Protein AF-A0A537K2F4-F1 (afdb_monomer_lite)

Second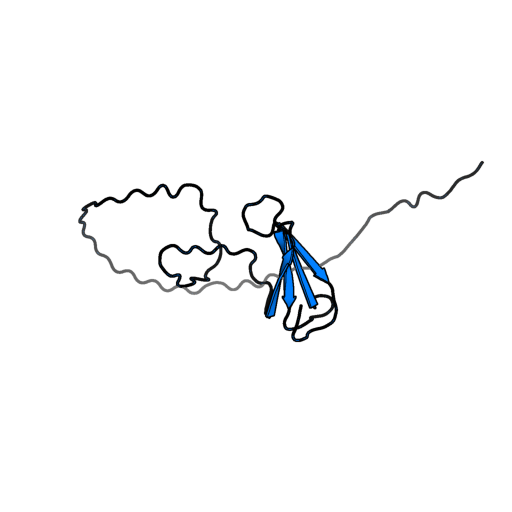ary structure (DSSP, 8-state):
--------------------------------------------------SPPP--S-----PPTT-----S-S----EEEEEE-TTSPEEEEESS--SS-SEEEEE-SSSSSS-SEEEEE-S---S--

pLDDT: mean 70.7, std 22.74, range [28.98, 98.06]

Radius of gyration: 26.2 Å; chains: 1; bounding box: 84×50×49 Å

Foldseek 3Di:
DDDDDDDDDDDDDDDDDDDDDDDDDDDDDDDDDDDDDDDDDDDDDDDPPPDQPDQPDPPPDPDDPPDDDHDQDPDLAAWDDWDADPQRKIKTAHQAQPAQARIKIFDDPPPNSHGPDIDGGDRDHDDDD

Sequence (129 aa):
MKKIFSYGFALSLLLTIAIACTNDTPKTSNTNKDTAAVVESKKDSTVDESEKPPVSGDVQLKLPGGFTSTEVTAGIGPARHLVVNSNGDIYVKMADAHGNKGIMVLRDKNGDGIADETSTFGKYGGTGI

Structure (mmCIF, N/CA/C/O backbone):
data_AF-A0A537K2F4-F1
#
_entry.id   AF-A0A537K2F4-F1
#
loop_
_atom_site.group_PDB
_atom_site.id
_atom_site.type_symbol
_atom_site.label_atom_id
_atom_site.label_alt_id
_atom_site.label_comp_id
_atom_site.label_asym_id
_atom_site.label_entity_id
_atom_site.label_seq_id
_atom_site.pdbx_PDB_ins_code
_atom_site.Cartn_x
_atom_site.Cartn_y
_atom_site.Cartn_z
_atom_site.occupancy
_atom_site.B_iso_or_equiv
_atom_site.auth_seq_id
_atom_site.auth_comp_id
_atom_site.auth_asym_id
_atom_site.auth_atom_id
_atom_site.pdbx_PDB_model_num
ATOM 1 N N . MET A 1 1 ? 36.607 35.286 11.899 1.00 45.09 1 MET A N 1
ATOM 2 C CA . MET A 1 1 ? 37.007 35.956 10.642 1.00 45.09 1 MET A CA 1
ATOM 3 C C . MET A 1 1 ? 36.564 35.088 9.469 1.00 45.09 1 MET A C 1
ATOM 5 O O . MET A 1 1 ? 36.848 33.906 9.512 1.00 45.09 1 MET A O 1
ATOM 9 N N . LYS A 1 2 ? 35.903 35.704 8.471 1.00 43.06 2 LYS A N 1
ATOM 10 C CA . LYS A 1 2 ? 35.746 35.291 7.051 1.00 43.06 2 LYS A CA 1
ATOM 11 C C . LYS A 1 2 ? 35.038 33.941 6.788 1.00 43.06 2 LYS A C 1
ATOM 13 O O . LYS A 1 2 ? 35.623 32.885 6.940 1.00 43.06 2 LYS A O 1
ATOM 18 N N . LYS A 1 3 ? 33.721 33.982 6.540 1.00 49.94 3 LYS A N 1
ATOM 19 C CA . LYS A 1 3 ? 33.041 34.067 5.218 1.00 49.94 3 LYS A CA 1
ATOM 20 C C . LYS A 1 3 ? 33.015 32.716 4.483 1.00 49.94 3 LYS A C 1
ATOM 22 O O . LYS A 1 3 ? 34.017 32.318 3.906 1.00 49.94 3 LYS A O 1
ATOM 27 N N . ILE A 1 4 ? 31.837 32.096 4.431 1.00 63.84 4 ILE A N 1
ATOM 28 C CA . ILE A 1 4 ? 31.486 31.074 3.438 1.00 63.84 4 ILE A CA 1
ATOM 29 C C . ILE A 1 4 ? 30.259 31.542 2.661 1.00 63.84 4 ILE A C 1
ATOM 31 O O . ILE A 1 4 ? 29.363 32.194 3.194 1.00 63.84 4 ILE A O 1
ATOM 35 N N . PHE A 1 5 ? 30.348 31.304 1.363 1.00 49.84 5 PHE A N 1
ATOM 36 C CA . PHE A 1 5 ? 29.644 31.961 0.280 1.00 49.84 5 PHE A CA 1
ATOM 37 C C . PHE A 1 5 ? 28.149 31.626 0.247 1.00 49.84 5 PHE A C 1
ATOM 39 O O . PHE A 1 5 ? 27.760 30.463 0.223 1.00 49.84 5 PHE A O 1
ATOM 46 N N . SER A 1 6 ? 27.333 32.679 0.186 1.00 43.75 6 SER A N 1
ATOM 47 C CA . SER A 1 6 ? 25.916 32.629 -0.164 1.00 43.75 6 SER A CA 1
ATOM 48 C C . SER A 1 6 ? 25.802 32.493 -1.684 1.00 43.75 6 SER A C 1
ATOM 50 O O . SER A 1 6 ? 26.137 33.426 -2.417 1.00 43.75 6 SER A O 1
ATOM 52 N N . TYR A 1 7 ? 25.407 31.312 -2.161 1.00 57.59 7 TYR A N 1
ATOM 53 C CA . TYR A 1 7 ? 25.073 31.077 -3.564 1.00 57.59 7 TYR A CA 1
ATOM 54 C C . TYR A 1 7 ? 23.640 31.555 -3.804 1.00 57.59 7 TYR A C 1
ATOM 56 O O . TYR A 1 7 ? 22.669 30.885 -3.457 1.00 57.59 7 TYR A O 1
ATOM 64 N N . GLY A 1 8 ? 23.535 32.757 -4.369 1.00 48.53 8 GLY A N 1
ATOM 65 C CA . GLY A 1 8 ? 22.293 33.331 -4.862 1.00 48.53 8 GLY A CA 1
ATOM 66 C C . GLY A 1 8 ? 21.769 32.521 -6.042 1.00 48.53 8 GLY A C 1
ATOM 67 O O . GLY A 1 8 ? 22.317 32.556 -7.140 1.00 48.53 8 GLY A O 1
ATOM 68 N N . PHE A 1 9 ? 20.700 31.788 -5.769 1.00 54.22 9 PHE A N 1
ATOM 69 C CA . PHE A 1 9 ? 19.818 31.113 -6.705 1.00 54.22 9 PHE A CA 1
ATOM 70 C C . PHE A 1 9 ? 19.105 32.161 -7.583 1.00 54.22 9 PHE A C 1
ATOM 72 O O . PHE A 1 9 ? 18.051 32.673 -7.220 1.00 54.22 9 PHE A O 1
ATOM 79 N N . ALA A 1 10 ? 19.706 32.532 -8.716 1.00 57.31 10 ALA A N 1
ATOM 80 C CA . ALA A 1 10 ? 19.018 33.220 -9.813 1.00 57.31 10 ALA A CA 1
ATOM 81 C C . ALA A 1 10 ? 18.560 32.126 -10.791 1.00 57.31 10 ALA A C 1
ATOM 83 O O . ALA A 1 10 ? 19.383 31.480 -11.430 1.00 57.31 10 ALA A O 1
ATOM 84 N N . LEU A 1 11 ? 17.301 31.684 -10.758 1.00 48.78 11 LEU A N 1
ATOM 85 C CA . LEU A 1 11 ? 16.127 32.360 -11.319 1.00 48.78 11 LEU A CA 1
ATOM 86 C C . LEU A 1 11 ? 16.389 32.880 -12.739 1.00 48.78 11 LEU A C 1
ATOM 88 O O . LEU A 1 11 ? 16.777 34.026 -12.922 1.00 48.78 11 LEU A O 1
ATOM 92 N N . SER A 1 12 ? 16.148 32.041 -13.743 1.00 48.72 12 SER A N 1
ATOM 93 C CA . SER A 1 12 ? 15.116 32.327 -14.748 1.00 48.72 12 SER A CA 1
ATOM 94 C C . SER A 1 12 ? 15.121 31.238 -15.818 1.00 48.72 12 SER A C 1
ATOM 96 O O . SER A 1 12 ? 16.046 31.096 -16.615 1.00 48.72 12 SER A O 1
ATOM 98 N N . LEU A 1 13 ? 14.052 30.456 -15.779 1.00 48.34 13 LEU A N 1
ATOM 99 C CA . LEU A 1 13 ? 13.609 29.501 -16.775 1.00 48.34 13 LEU A CA 1
ATOM 100 C C . LEU A 1 13 ? 12.951 30.281 -17.925 1.00 48.34 13 LEU A C 1
ATOM 102 O O . LEU A 1 13 ? 11.977 30.991 -17.690 1.00 48.34 13 LEU A O 1
ATOM 106 N N . LEU A 1 14 ? 13.417 30.111 -19.163 1.00 45.75 14 LEU A N 1
ATOM 107 C CA . LEU A 1 14 ? 12.636 30.448 -20.358 1.00 45.75 14 LEU A CA 1
ATOM 108 C C . LEU A 1 14 ? 12.526 29.198 -21.229 1.00 45.75 14 LEU A C 1
ATOM 110 O O . LEU A 1 14 ? 13.357 28.926 -22.090 1.00 45.75 14 LEU A O 1
ATOM 114 N N . LEU A 1 15 ? 11.490 28.416 -20.931 1.00 51.16 15 LEU A N 1
ATOM 115 C CA . LEU A 1 15 ? 11.019 27.294 -21.727 1.00 51.16 15 LEU A CA 1
ATOM 116 C C . LEU A 1 15 ? 9.905 27.814 -22.645 1.00 51.16 15 LEU A C 1
ATOM 118 O O . LEU A 1 15 ? 8.802 28.101 -22.184 1.00 51.16 15 LEU A O 1
ATOM 122 N N . THR A 1 16 ? 10.190 27.964 -23.936 1.00 58.16 16 THR A N 1
ATOM 123 C CA . THR A 1 16 ? 9.184 28.263 -24.959 1.00 58.16 16 THR A CA 1
ATOM 124 C C . THR A 1 16 ? 8.636 26.954 -25.523 1.00 58.16 16 THR A C 1
ATOM 126 O O . THR A 1 16 ? 9.292 26.284 -26.316 1.00 58.16 16 THR A O 1
ATOM 129 N N . ILE A 1 17 ? 7.416 26.581 -25.129 1.00 63.34 17 ILE A N 1
ATOM 130 C CA . ILE A 1 17 ? 6.648 25.526 -25.803 1.00 63.34 17 ILE A CA 1
ATOM 131 C C . ILE A 1 17 ? 5.464 26.197 -26.495 1.00 63.34 17 ILE A C 1
ATOM 133 O O . ILE A 1 17 ? 4.556 26.711 -25.844 1.00 63.34 17 ILE A O 1
ATOM 137 N N . ALA A 1 18 ? 5.497 26.211 -27.827 1.00 52.53 18 ALA A N 1
ATOM 138 C CA . ALA A 1 18 ? 4.352 26.557 -28.652 1.00 52.53 18 ALA A CA 1
ATOM 139 C C . ALA A 1 18 ? 3.373 25.374 -28.646 1.00 52.53 18 ALA A C 1
ATOM 141 O O . ALA A 1 18 ? 3.692 24.287 -29.126 1.00 52.53 18 ALA A O 1
ATOM 142 N N . ILE A 1 19 ? 2.18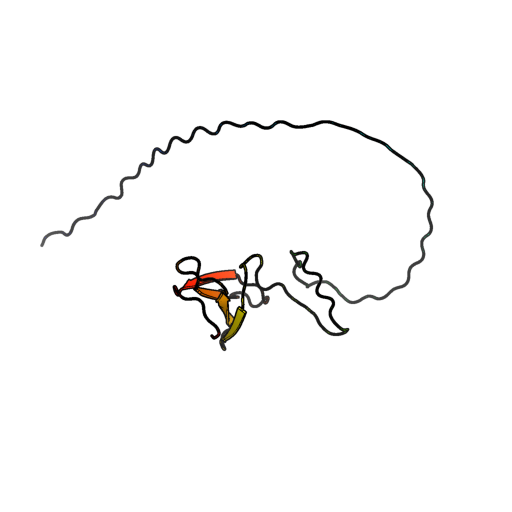8 25.593 -28.079 1.00 65.31 19 ILE A N 1
ATOM 143 C CA . ILE A 1 19 ? 1.059 24.664 -28.125 1.00 65.31 19 ILE A CA 1
ATOM 144 C C . ILE A 1 19 ? 0.286 24.967 -29.411 1.00 65.31 19 ILE A C 1
ATOM 146 O O . ILE A 1 19 ? -0.323 26.028 -29.532 1.00 65.31 19 ILE A O 1
ATOM 150 N N . ALA A 1 20 ? 0.321 24.050 -30.378 1.00 49.91 20 ALA A N 1
ATOM 151 C CA . ALA A 1 20 ? -0.597 24.058 -31.511 1.00 49.91 20 ALA A CA 1
ATOM 152 C C . ALA A 1 20 ? -1.820 23.200 -31.159 1.00 49.91 20 ALA A C 1
ATOM 154 O O . ALA A 1 20 ? -1.718 21.983 -31.012 1.00 49.91 20 ALA A O 1
ATOM 155 N N . CYS A 1 21 ? -2.975 23.848 -31.010 1.00 46.38 21 CYS A N 1
ATOM 156 C CA . CYS A 1 21 ? -4.272 23.193 -30.899 1.00 46.38 21 CYS A CA 1
ATOM 157 C C . CYS A 1 21 ? -4.700 22.668 -32.277 1.00 46.38 21 CYS A C 1
ATOM 159 O O . CYS A 1 21 ? -4.806 23.448 -33.220 1.00 46.38 21 CYS A O 1
ATOM 161 N N . THR A 1 22 ? -5.022 21.379 -32.386 1.00 41.91 22 THR A N 1
ATOM 162 C CA . THR A 1 22 ? -5.934 20.882 -33.428 1.00 41.91 22 THR A CA 1
ATOM 163 C C . THR A 1 22 ? -7.095 20.194 -32.720 1.00 41.91 22 THR A C 1
ATOM 165 O O . THR A 1 22 ? -6.992 19.058 -32.274 1.00 41.91 22 THR A O 1
ATOM 168 N N . ASN A 1 23 ? -8.178 20.950 -32.533 1.00 44.41 23 ASN A N 1
ATOM 169 C CA . ASN A 1 23 ? -9.461 20.444 -32.063 1.00 44.41 23 ASN A CA 1
ATOM 170 C C . ASN A 1 23 ? -10.403 20.412 -33.265 1.00 44.41 23 ASN A C 1
ATOM 172 O O . ASN A 1 23 ? -11.000 21.434 -33.597 1.00 44.41 23 ASN A O 1
ATOM 176 N N . ASP A 1 24 ? -10.554 19.246 -33.885 1.00 46.62 24 ASP A N 1
ATOM 177 C CA . ASP A 1 24 ? -11.726 18.955 -34.704 1.00 46.62 24 ASP A CA 1
ATOM 178 C C . ASP A 1 24 ? -12.827 18.390 -33.795 1.00 46.62 24 ASP A C 1
ATOM 180 O O . ASP A 1 24 ? -12.704 17.322 -33.201 1.00 46.62 24 ASP A O 1
ATOM 184 N N . THR A 1 25 ? -13.926 19.127 -33.688 1.00 53.84 25 THR A N 1
ATOM 185 C CA . THR A 1 25 ? -15.253 18.650 -33.261 1.00 53.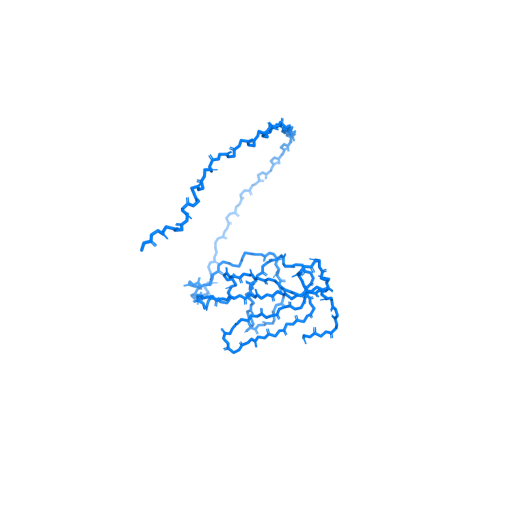84 25 THR A CA 1
ATOM 186 C C . THR A 1 25 ? -16.278 19.343 -34.170 1.00 53.84 25 THR A C 1
ATOM 188 O O . THR A 1 25 ? -15.950 20.385 -34.736 1.00 53.84 25 THR A O 1
ATOM 191 N N . PRO A 1 26 ? -17.558 18.935 -34.252 1.00 43.19 26 PRO A N 1
ATOM 192 C CA . PRO A 1 26 ? -18.196 17.618 -34.127 1.00 43.19 26 PRO A CA 1
ATOM 193 C C . PRO A 1 26 ? -19.183 17.348 -35.303 1.00 43.19 26 PRO A C 1
ATOM 195 O O . PRO A 1 26 ? -19.604 18.267 -36.005 1.00 43.19 26 PRO A O 1
ATOM 198 N N . LYS A 1 27 ? -19.650 16.101 -35.493 1.00 30.95 27 LYS A N 1
ATOM 199 C CA . LYS A 1 27 ? -20.861 15.813 -36.296 1.00 30.95 27 LYS A CA 1
ATOM 200 C C . LYS A 1 27 ? -22.005 15.294 -35.424 1.00 30.95 27 LYS A C 1
ATOM 202 O O . LYS A 1 27 ? -21.907 14.255 -34.783 1.00 30.95 27 LYS A O 1
ATOM 207 N N . THR A 1 28 ? -23.088 16.059 -35.471 1.00 31.42 28 THR A N 1
ATOM 208 C CA . THR A 1 28 ? -24.457 15.833 -34.996 1.00 31.42 28 THR A CA 1
ATOM 209 C C . THR A 1 28 ? -25.123 14.587 -35.595 1.00 31.42 28 THR A C 1
ATOM 211 O O . THR A 1 28 ? -25.048 14.391 -36.805 1.00 31.42 28 THR A O 1
ATOM 214 N N . SER A 1 29 ? -25.923 13.864 -34.800 1.00 35.41 29 SER A N 1
ATOM 215 C CA . SER A 1 29 ? -27.274 13.452 -35.225 1.00 35.41 29 SER A CA 1
ATOM 216 C C . SER A 1 29 ? -28.180 13.133 -34.029 1.00 35.41 29 SER A C 1
ATOM 218 O O . SER A 1 29 ? -27.881 12.255 -33.225 1.00 35.41 29 SER A O 1
ATOM 220 N N . ASN A 1 30 ? -29.300 13.851 -33.961 1.00 37.88 30 ASN A N 1
ATOM 221 C CA . ASN A 1 30 ? -30.424 13.666 -33.043 1.00 37.88 30 ASN A CA 1
ATOM 222 C C . ASN A 1 30 ? -31.246 12.416 -33.390 1.00 37.88 30 ASN A C 1
ATOM 224 O O . ASN A 1 30 ? -31.337 12.073 -34.568 1.00 37.88 30 ASN A O 1
ATOM 228 N N . THR A 1 31 ? -32.002 11.870 -32.428 1.00 33.66 31 THR A N 1
ATOM 229 C CA . THR A 1 31 ? -33.454 11.629 -32.612 1.00 33.66 31 THR A CA 1
ATOM 230 C C . THR A 1 31 ? -34.180 11.338 -31.286 1.00 33.66 31 THR A C 1
ATOM 232 O O . THR A 1 31 ? -33.771 10.484 -30.509 1.00 33.66 31 THR A O 1
ATOM 235 N N . ASN A 1 32 ? -35.269 12.084 -31.062 1.00 46.53 32 ASN A N 1
ATOM 236 C CA . ASN A 1 32 ? -36.251 11.987 -29.971 1.00 46.53 32 ASN A CA 1
ATOM 237 C C . ASN A 1 32 ? -37.073 10.689 -30.006 1.00 46.53 32 ASN A C 1
ATOM 239 O O . ASN A 1 32 ? -37.392 10.212 -31.097 1.00 46.53 32 ASN A O 1
ATOM 243 N N . LYS A 1 33 ? -37.606 10.266 -28.847 1.00 38.91 33 LYS A N 1
ATOM 244 C CA . LYS A 1 33 ? -38.991 9.763 -28.770 1.00 38.91 33 LYS A CA 1
ATOM 245 C C . LYS A 1 33 ? -39.588 9.882 -27.360 1.00 38.91 33 LYS A C 1
ATOM 247 O O . LYS A 1 33 ? -39.050 9.335 -26.404 1.00 38.91 33 LYS A O 1
ATOM 252 N N . ASP A 1 34 ? -40.709 10.594 -27.286 1.00 46.16 34 ASP A N 1
ATOM 253 C CA . ASP A 1 34 ? -41.559 10.846 -26.119 1.00 46.16 34 ASP A CA 1
ATOM 254 C C . ASP A 1 34 ? -42.121 9.572 -25.466 1.00 46.16 34 ASP A C 1
ATOM 256 O O . ASP A 1 34 ? -42.435 8.608 -26.169 1.00 46.16 34 ASP A O 1
ATOM 260 N N . THR A 1 35 ? -42.442 9.626 -24.166 1.00 34.69 35 THR A N 1
ATOM 261 C CA . THR A 1 35 ? -43.842 9.692 -23.660 1.00 34.69 35 THR A CA 1
ATOM 262 C C . THR A 1 35 ? -43.932 9.324 -22.170 1.00 34.69 35 THR A C 1
ATOM 264 O O . THR A 1 35 ? -43.316 8.375 -21.696 1.00 34.69 35 THR A O 1
ATOM 267 N N . ALA A 1 36 ? -44.734 10.109 -21.449 1.00 40.00 36 ALA A N 1
ATOM 268 C CA . ALA A 1 36 ? -45.023 10.068 -20.019 1.00 40.00 36 ALA A CA 1
ATOM 269 C C . ALA A 1 36 ? -45.966 8.930 -19.570 1.00 40.00 36 ALA A C 1
ATOM 271 O O . ALA A 1 36 ? -46.864 8.560 -20.319 1.00 40.00 36 ALA A O 1
ATOM 272 N N . ALA A 1 37 ? -45.832 8.481 -18.312 1.00 38.22 37 ALA A N 1
ATOM 273 C CA . ALA A 1 37 ? -46.911 8.434 -17.304 1.00 38.22 37 ALA A CA 1
ATOM 274 C C . ALA A 1 37 ? -46.448 7.751 -15.992 1.00 38.22 37 ALA A C 1
ATOM 276 O O . ALA A 1 37 ? -46.170 6.559 -15.959 1.00 38.22 37 ALA A O 1
ATOM 277 N N . VAL A 1 38 ? -46.350 8.571 -14.939 1.00 40.88 38 VAL A N 1
ATOM 278 C CA . VAL A 1 38 ? -46.806 8.405 -13.539 1.00 40.88 38 VAL A CA 1
ATOM 279 C C . VAL A 1 38 ? -47.128 6.981 -13.037 1.00 40.88 38 VAL A C 1
ATOM 281 O O . VAL A 1 38 ? -47.969 6.309 -13.619 1.00 40.88 38 VAL A O 1
ATOM 284 N N . VAL A 1 39 ? -46.570 6.590 -11.879 1.00 36.81 39 VAL A N 1
ATOM 285 C CA . VAL A 1 39 ? -47.297 6.293 -10.615 1.00 36.81 39 VAL A CA 1
ATOM 286 C C . VAL A 1 39 ? -46.296 5.981 -9.488 1.00 36.81 39 VAL A C 1
ATOM 288 O O . VAL A 1 39 ? -45.337 5.232 -9.642 1.00 36.81 39 VAL A O 1
ATOM 291 N N . GLU A 1 40 ? -46.564 6.602 -8.346 1.00 43.47 40 GLU A N 1
ATOM 292 C CA . GLU A 1 40 ? -45.858 6.575 -7.072 1.00 43.47 40 GLU A CA 1
ATOM 293 C C . GLU A 1 40 ? -46.424 5.480 -6.146 1.00 43.47 40 GLU A C 1
ATOM 295 O O . GLU A 1 40 ? -47.640 5.334 -6.048 1.00 43.47 40 GLU A O 1
ATOM 300 N N . SER A 1 41 ? -45.566 4.737 -5.431 1.00 32.19 41 SER A N 1
ATOM 301 C CA . SER A 1 41 ? -45.875 4.214 -4.087 1.00 32.19 41 SER A CA 1
ATOM 302 C C . SER A 1 41 ? -44.617 3.720 -3.358 1.00 32.19 41 SER A C 1
ATOM 304 O O . SER A 1 41 ? -44.079 2.646 -3.612 1.00 32.19 41 SER A O 1
ATOM 306 N N . LYS A 1 42 ? -44.230 4.543 -2.389 1.00 44.59 42 LYS A N 1
ATOM 307 C CA . LYS A 1 42 ? -43.398 4.361 -1.193 1.00 44.59 42 LYS A CA 1
ATOM 308 C C . LYS A 1 42 ? -43.428 2.969 -0.525 1.00 44.59 42 LYS A C 1
ATOM 310 O O . LYS A 1 42 ? -44.504 2.457 -0.226 1.00 44.59 42 LYS A O 1
ATOM 315 N N . LYS A 1 43 ? -42.243 2.462 -0.147 1.00 28.98 43 LYS A N 1
ATOM 316 C CA . LYS A 1 43 ? -41.962 1.702 1.097 1.00 28.98 43 LYS A CA 1
ATOM 317 C C . LYS A 1 43 ? -40.437 1.651 1.305 1.00 28.98 43 LYS A C 1
ATOM 319 O O . LYS A 1 43 ? -39.742 0.950 0.587 1.00 28.98 43 LYS A O 1
ATOM 324 N N . ASP A 1 44 ? -39.872 2.625 2.009 1.00 41.25 44 ASP A N 1
ATOM 325 C CA . ASP A 1 44 ? -39.528 2.543 3.439 1.00 41.25 44 ASP A CA 1
ATOM 326 C C . ASP A 1 44 ? -38.507 1.445 3.770 1.00 41.25 44 ASP A C 1
ATOM 328 O O . ASP A 1 44 ? -38.862 0.275 3.916 1.00 41.25 44 ASP A O 1
ATOM 332 N N . SER A 1 45 ? -37.243 1.857 3.887 1.00 46.72 45 SER A N 1
ATOM 333 C CA . SER A 1 45 ? -36.262 1.315 4.832 1.00 46.72 45 SER A CA 1
ATOM 334 C C . SER A 1 45 ? -35.115 2.315 4.937 1.00 46.72 45 SER A C 1
ATOM 336 O O . SER A 1 45 ? -34.194 2.336 4.126 1.00 46.72 45 SER A O 1
ATOM 338 N N . THR A 1 46 ? -35.231 3.196 5.922 1.00 46.94 46 THR A N 1
ATOM 339 C CA . THR A 1 46 ? -34.166 4.069 6.406 1.00 46.94 46 THR A CA 1
ATOM 340 C C . THR A 1 46 ? -33.041 3.233 7.015 1.00 46.94 46 THR A C 1
ATOM 342 O O . THR A 1 46 ? -33.209 2.653 8.088 1.00 46.94 46 THR A O 1
ATOM 345 N N . VAL A 1 47 ? -31.888 3.208 6.356 1.00 51.38 47 VAL A N 1
ATOM 346 C CA . VAL A 1 47 ? -30.589 3.090 7.022 1.00 51.38 47 VAL A CA 1
ATOM 347 C C . VAL A 1 47 ? -29.836 4.373 6.714 1.00 51.38 47 VAL A C 1
ATOM 349 O O . VAL A 1 47 ? -29.791 4.811 5.568 1.00 51.38 47 VAL A O 1
ATOM 352 N N . ASP A 1 48 ? -29.377 5.023 7.775 1.00 44.78 48 ASP A N 1
ATOM 353 C CA . ASP A 1 48 ? -28.755 6.340 7.762 1.00 44.78 48 ASP A CA 1
ATOM 354 C C . ASP A 1 48 ? -27.408 6.257 7.032 1.00 44.78 48 ASP A C 1
ATOM 356 O O . ASP A 1 48 ? -26.394 5.818 7.572 1.00 44.78 48 ASP A O 1
ATOM 360 N N . GLU A 1 49 ? -27.441 6.577 5.742 1.00 55.34 49 GLU A N 1
ATOM 361 C CA . GLU A 1 49 ? -26.321 6.523 4.806 1.00 55.34 49 GLU A CA 1
ATOM 362 C C . GLU A 1 49 ? -25.674 7.907 4.700 1.00 55.34 49 GLU A C 1
ATOM 364 O O . GLU A 1 49 ? -25.552 8.491 3.627 1.00 55.34 49 GLU A O 1
ATOM 369 N N . SER A 1 50 ? -25.303 8.477 5.845 1.00 58.91 50 SER A N 1
ATOM 370 C CA . SER A 1 50 ? -24.709 9.811 5.918 1.00 58.91 50 SER A CA 1
ATOM 371 C C . SER A 1 50 ? -23.369 9.799 6.645 1.00 58.91 50 SER A C 1
ATOM 373 O O . SER A 1 50 ? -23.199 10.527 7.611 1.00 58.91 50 SER A O 1
ATOM 375 N N . GLU A 1 51 ? -22.427 8.963 6.199 1.00 58.38 51 GLU A N 1
ATOM 376 C CA . GLU A 1 51 ? -20.979 9.253 6.312 1.00 58.38 51 GLU A CA 1
ATOM 377 C C . GLU A 1 51 ? -20.088 8.267 5.530 1.00 58.38 51 GLU A C 1
ATOM 379 O O . GLU A 1 51 ? -18.938 8.022 5.883 1.00 58.38 51 GLU A O 1
ATOM 384 N N . LYS A 1 52 ? -20.580 7.682 4.429 1.00 49.66 52 LYS A N 1
ATOM 385 C CA . LYS A 1 52 ? -19.716 6.866 3.566 1.00 49.66 52 LYS A CA 1
ATOM 386 C C . LYS A 1 52 ? -18.990 7.781 2.568 1.00 49.66 52 LYS A C 1
ATOM 388 O O . LYS A 1 52 ? -19.675 8.398 1.748 1.00 49.66 52 LYS A O 1
ATOM 393 N N . PRO A 1 53 ? -17.646 7.888 2.602 1.00 58.97 53 PRO A N 1
ATOM 394 C CA . PRO A 1 53 ? -16.915 8.686 1.626 1.00 58.97 53 PRO A CA 1
ATOM 395 C C . PRO A 1 53 ? -17.196 8.172 0.204 1.00 58.97 53 PRO A C 1
ATOM 397 O O . PRO A 1 53 ? -17.465 6.975 0.013 1.00 58.97 53 PRO A O 1
ATOM 400 N N . PRO A 1 54 ? -17.197 9.068 -0.800 1.00 54.06 54 PRO A N 1
ATOM 401 C CA . PRO A 1 54 ? -17.591 8.727 -2.157 1.00 54.06 54 PRO A CA 1
ATOM 402 C C . PRO A 1 54 ? -16.651 7.660 -2.721 1.00 54.06 54 PRO A C 1
ATOM 404 O O . PRO A 1 54 ? -15.453 7.883 -2.875 1.00 54.06 54 PRO A O 1
ATOM 407 N N . VAL A 1 55 ? -17.211 6.494 -3.049 1.00 54.66 55 VAL A N 1
ATOM 408 C CA . VAL A 1 55 ? -16.495 5.450 -3.789 1.00 54.66 55 VAL A CA 1
ATOM 409 C C . VAL A 1 55 ? -16.326 5.957 -5.215 1.00 54.66 55 VAL A C 1
ATOM 411 O O . VAL A 1 55 ? -17.259 5.931 -6.015 1.00 54.66 55 VAL A O 1
ATOM 414 N N . SER A 1 56 ? -15.146 6.490 -5.498 1.00 57.75 56 SER A N 1
ATOM 415 C CA . SER A 1 56 ? -14.742 6.979 -6.809 1.00 57.75 56 SER A CA 1
ATOM 416 C C . SER A 1 56 ? -13.990 5.875 -7.554 1.00 57.75 56 SER A C 1
ATOM 418 O O . SER A 1 56 ? -12.768 5.923 -7.635 1.00 57.75 56 SER A O 1
ATOM 420 N N . GLY A 1 57 ? -14.711 4.921 -8.143 1.00 48.28 57 GLY A N 1
ATOM 421 C CA . GLY A 1 57 ? -14.098 3.961 -9.062 1.00 48.28 57 GLY A CA 1
ATOM 422 C C . GLY A 1 57 ? -14.995 2.773 -9.390 1.00 48.28 57 GLY A C 1
ATOM 423 O O . GLY A 1 57 ? -15.510 2.101 -8.500 1.00 48.28 57 GLY A O 1
ATOM 424 N N . ASP A 1 58 ? -15.174 2.497 -10.681 1.00 49.59 58 ASP A N 1
ATOM 425 C CA . ASP A 1 58 ? -15.984 1.413 -11.253 1.00 49.59 58 ASP A CA 1
ATOM 426 C C . ASP A 1 58 ? -15.399 0.003 -11.007 1.00 49.59 58 ASP A C 1
ATOM 428 O O . ASP A 1 58 ? -15.233 -0.794 -11.930 1.00 49.59 58 ASP A O 1
ATOM 432 N N . VAL A 1 59 ? -15.094 -0.353 -9.759 1.00 55.09 59 VAL A N 1
ATOM 433 C CA . VAL A 1 59 ? -14.801 -1.735 -9.359 1.00 55.09 59 VAL A CA 1
ATOM 434 C C . VAL A 1 59 ? -15.961 -2.227 -8.504 1.00 55.09 59 VAL A C 1
ATOM 436 O O . VAL A 1 59 ? -15.895 -2.276 -7.278 1.00 55.09 59 VAL A O 1
ATOM 439 N N . GLN A 1 60 ? -17.071 -2.587 -9.152 1.00 68.56 60 GLN A N 1
ATOM 440 C CA . GLN A 1 60 ? -18.200 -3.214 -8.461 1.00 68.56 60 GLN A CA 1
ATOM 441 C C . GLN A 1 60 ? -17.839 -4.659 -8.102 1.00 68.56 60 GLN A C 1
ATOM 443 O O . GLN A 1 60 ? -18.185 -5.615 -8.796 1.00 68.56 60 GLN A O 1
ATOM 448 N N . LEU A 1 61 ? -17.107 -4.820 -6.998 1.00 82.75 61 LEU A N 1
ATOM 449 C CA . LEU A 1 61 ? -16.929 -6.112 -6.352 1.00 82.75 61 LEU A CA 1
ATOM 450 C C . LEU A 1 61 ? -18.303 -6.615 -5.909 1.00 82.75 61 LEU A C 1
ATOM 452 O O . LEU A 1 61 ? -19.017 -5.947 -5.160 1.00 82.75 61 LEU A O 1
ATOM 456 N N . LYS A 1 62 ? -18.685 -7.814 -6.355 1.00 88.75 62 LYS A N 1
ATOM 457 C CA . LYS A 1 62 ? -19.873 -8.477 -5.822 1.00 88.75 62 LYS A CA 1
ATOM 458 C C . LYS A 1 62 ? -19.527 -9.062 -4.462 1.00 88.75 62 LYS A C 1
ATOM 460 O O . LYS A 1 62 ? -18.855 -10.088 -4.375 1.00 88.75 62 LYS A O 1
ATOM 465 N N . LEU A 1 63 ? -19.986 -8.395 -3.414 1.00 87.88 63 LEU A N 1
ATOM 466 C CA . LEU A 1 63 ? -19.732 -8.797 -2.041 1.00 87.88 63 LEU A CA 1
ATOM 467 C C . LEU A 1 63 ? -20.916 -9.604 -1.484 1.00 87.88 63 LEU A C 1
ATOM 469 O O . LEU A 1 63 ? -22.069 -9.308 -1.814 1.00 87.88 63 LEU A O 1
ATOM 473 N N . PRO A 1 64 ? -20.671 -10.628 -0.647 1.00 93.44 64 PRO A N 1
ATOM 474 C CA . PRO A 1 64 ? -21.723 -11.234 0.160 1.00 93.44 64 PRO A CA 1
ATOM 475 C C . PRO A 1 64 ? -22.365 -10.201 1.099 1.00 93.44 64 PRO A C 1
ATOM 477 O O . PRO A 1 64 ? -21.763 -9.179 1.428 1.00 93.44 64 PRO A O 1
ATOM 480 N N . GLY A 1 65 ? -23.581 -10.480 1.573 1.00 93.50 65 GLY A N 1
ATOM 481 C CA . GLY A 1 65 ? -24.237 -9.620 2.561 1.00 93.50 65 GLY A CA 1
ATOM 482 C C . GLY A 1 65 ? -23.385 -9.447 3.825 1.00 93.50 65 GLY A C 1
ATOM 483 O O . GLY A 1 65 ? -22.778 -10.407 4.297 1.00 93.50 65 GLY A O 1
ATOM 484 N N . GLY A 1 66 ? -23.338 -8.224 4.358 1.00 94.12 66 GLY A N 1
ATOM 485 C CA . GLY A 1 66 ? -22.535 -7.873 5.537 1.00 94.12 66 GLY A CA 1
ATOM 486 C C . GLY A 1 66 ? -21.079 -7.492 5.247 1.00 94.12 66 GLY A C 1
ATOM 487 O O . GLY A 1 66 ? -20.366 -7.127 6.176 1.00 94.12 66 GLY A O 1
ATOM 488 N N . PHE A 1 67 ? -20.635 -7.538 3.988 1.00 91.12 67 PHE A N 1
ATOM 489 C CA . PHE A 1 67 ? -19.311 -7.069 3.580 1.00 91.12 67 PHE A CA 1
ATOM 490 C C . PHE A 1 67 ? -19.383 -5.693 2.920 1.00 91.12 67 PHE A C 1
ATOM 492 O O . PHE A 1 67 ? -20.301 -5.395 2.155 1.00 91.12 67 PHE A O 1
ATOM 499 N N . THR A 1 68 ? -18.359 -4.884 3.168 1.00 88.75 68 THR A N 1
ATOM 500 C CA . THR A 1 68 ? -18.103 -3.620 2.478 1.00 88.75 68 THR A CA 1
ATOM 501 C C . THR A 1 68 ? -16.713 -3.656 1.848 1.00 88.75 68 THR A C 1
ATOM 503 O O . THR A 1 68 ? -15.868 -4.481 2.198 1.00 88.75 68 THR A O 1
ATOM 506 N N . SER A 1 69 ? -16.484 -2.785 0.871 1.00 89.44 69 SER A N 1
ATOM 507 C CA . SER A 1 69 ? -15.172 -2.576 0.269 1.00 89.44 69 SER A CA 1
ATOM 508 C C . SER A 1 69 ? -14.930 -1.081 0.126 1.00 89.44 69 SER A C 1
ATOM 510 O O . SER A 1 69 ? -15.857 -0.326 -0.181 1.00 89.44 69 SER A O 1
ATOM 512 N N . THR A 1 70 ? -13.681 -0.695 0.358 1.00 90.19 70 THR A N 1
ATOM 513 C CA . THR A 1 70 ? -13.159 0.654 0.166 1.00 90.19 70 THR A CA 1
ATOM 514 C C . THR A 1 70 ? -12.002 0.568 -0.815 1.00 90.19 70 THR A C 1
ATOM 516 O O . THR A 1 70 ? -11.151 -0.320 -0.710 1.00 90.19 70 THR A O 1
ATOM 519 N N . GLU A 1 71 ? -11.972 1.481 -1.778 1.00 91.00 71 GLU A N 1
ATOM 520 C CA . GLU A 1 71 ? -10.824 1.644 -2.658 1.00 91.00 71 GLU A CA 1
ATOM 521 C C . GLU A 1 71 ? -9.741 2.433 -1.920 1.00 91.00 71 GLU A C 1
ATOM 523 O O . GLU A 1 71 ? -9.856 3.638 -1.731 1.00 91.00 71 GLU A O 1
ATOM 528 N N . VAL A 1 72 ? -8.692 1.735 -1.483 1.00 93.88 72 VAL A N 1
ATOM 529 C CA . VAL A 1 72 ? -7.563 2.353 -0.769 1.00 93.88 72 VAL A CA 1
ATOM 530 C C . VAL A 1 72 ? -6.757 3.266 -1.697 1.00 93.88 72 VAL A C 1
ATOM 532 O O . VAL A 1 72 ? -6.267 4.315 -1.292 1.00 93.88 72 VAL A O 1
ATOM 535 N N . THR A 1 73 ? -6.566 2.845 -2.947 1.00 93.94 73 THR A N 1
ATOM 536 C CA . THR A 1 73 ? -5.860 3.608 -3.979 1.00 93.94 73 THR A CA 1
ATOM 537 C C . THR A 1 73 ? -6.247 3.084 -5.360 1.00 93.94 73 THR A C 1
ATOM 539 O O . THR A 1 73 ? -6.455 1.879 -5.533 1.00 93.94 73 THR A O 1
ATOM 542 N N . ALA A 1 74 ? -6.309 3.976 -6.345 1.00 90.75 74 ALA A N 1
ATOM 543 C CA . ALA A 1 74 ? -6.679 3.651 -7.716 1.00 90.75 74 ALA A CA 1
ATOM 544 C C . ALA A 1 74 ? -5.446 3.553 -8.627 1.00 90.75 74 ALA A C 1
ATOM 546 O O . ALA A 1 74 ? -4.454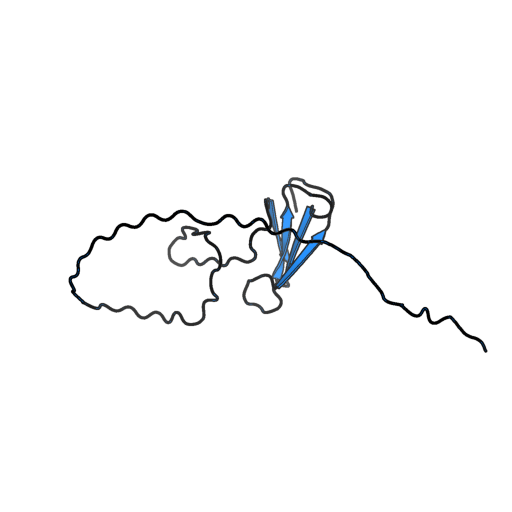 4.261 -8.455 1.00 90.75 74 ALA A O 1
ATOM 547 N N . GLY A 1 75 ? -5.522 2.716 -9.665 1.00 88.50 75 GLY A N 1
ATOM 548 C CA . GLY A 1 75 ? -4.628 2.826 -10.826 1.00 88.50 75 GLY A CA 1
ATOM 549 C C . GLY A 1 75 ? -3.140 2.530 -10.585 1.00 88.50 75 GLY A C 1
ATOM 550 O O . GLY A 1 75 ? -2.300 2.983 -11.360 1.00 88.50 75 GLY A O 1
ATOM 551 N N . ILE A 1 76 ? -2.784 1.751 -9.560 1.00 88.06 76 ILE A N 1
ATOM 552 C CA . ILE A 1 76 ? -1.373 1.461 -9.230 1.00 88.06 76 ILE A CA 1
ATOM 553 C C . ILE A 1 76 ? -0.682 0.485 -10.198 1.00 88.06 76 ILE A C 1
ATOM 555 O O . ILE A 1 76 ? 0.534 0.310 -10.138 1.00 88.06 76 ILE A O 1
ATOM 559 N N . GLY A 1 77 ? -1.432 -0.131 -11.114 1.00 88.50 77 GLY A N 1
ATOM 560 C CA . GLY A 1 77 ? -0.944 -1.185 -12.001 1.00 88.50 77 GLY A CA 1
ATOM 561 C C . GLY A 1 77 ? -1.001 -2.576 -11.352 1.00 88.50 77 GLY A C 1
ATOM 562 O O . GLY A 1 77 ? -1.678 -2.765 -10.341 1.00 88.50 77 GLY A O 1
ATOM 563 N N . PRO A 1 78 ? -0.330 -3.582 -11.936 1.00 89.75 78 PRO A N 1
ATOM 564 C CA . PRO A 1 78 ? -0.443 -4.962 -11.479 1.00 89.75 78 PRO A CA 1
ATOM 565 C C . PRO A 1 78 ? 0.284 -5.175 -10.143 1.00 89.75 78 PRO A C 1
ATOM 567 O O . PRO A 1 78 ? 1.511 -5.256 -10.088 1.00 89.75 78 PRO A O 1
ATOM 570 N N . ALA A 1 79 ? -0.481 -5.299 -9.060 1.00 90.88 79 ALA A N 1
ATOM 571 C CA . ALA A 1 79 ? 0.000 -5.729 -7.749 1.00 90.88 79 ALA A CA 1
ATOM 572 C C . ALA A 1 79 ? 0.014 -7.265 -7.638 1.00 90.88 79 ALA A C 1
ATOM 574 O O . ALA A 1 79 ? -0.766 -7.952 -8.298 1.00 90.88 79 ALA A O 1
ATOM 575 N N . ARG A 1 80 ? 0.892 -7.821 -6.794 1.00 92.31 80 ARG A N 1
ATOM 576 C CA . ARG A 1 80 ? 0.959 -9.273 -6.544 1.00 92.31 80 ARG A CA 1
ATOM 577 C C . ARG A 1 80 ? 0.745 -9.646 -5.090 1.00 92.31 80 ARG A C 1
ATOM 579 O O . ARG A 1 80 ? -0.041 -10.539 -4.803 1.00 92.31 80 ARG A O 1
ATOM 586 N N . HIS A 1 81 ? 1.511 -9.044 -4.192 1.00 93.94 81 HIS A N 1
ATOM 587 C CA . HIS A 1 81 ? 1.455 -9.333 -2.764 1.00 93.94 81 HIS A CA 1
ATOM 588 C C . HIS A 1 81 ? 1.303 -8.010 -2.011 1.00 93.94 81 HIS A C 1
ATOM 590 O O . HIS A 1 81 ? 1.711 -6.964 -2.521 1.00 93.94 81 HIS A O 1
ATOM 596 N N . LEU A 1 82 ? 0.782 -8.055 -0.788 1.00 95.31 82 LEU A N 1
ATOM 597 C CA . LEU A 1 82 ? 0.798 -6.912 0.118 1.00 95.31 82 LEU A CA 1
ATOM 598 C C . LEU A 1 82 ? 1.009 -7.352 1.565 1.00 95.31 82 LEU A C 1
ATOM 600 O O . LEU A 1 82 ? 0.676 -8.482 1.923 1.00 95.31 82 LEU A O 1
ATOM 604 N N . VAL A 1 83 ? 1.540 -6.450 2.387 1.00 96.62 83 VAL A N 1
ATOM 605 C CA . VAL A 1 83 ? 1.554 -6.561 3.852 1.00 96.62 83 VAL A CA 1
ATOM 606 C C . VAL A 1 83 ? 1.158 -5.234 4.474 1.00 96.62 83 VAL A C 1
ATOM 608 O O . VAL A 1 83 ? 1.398 -4.172 3.900 1.00 96.62 83 VAL A O 1
ATOM 611 N N . VAL A 1 84 ? 0.567 -5.311 5.661 1.00 96.25 84 VAL A N 1
ATOM 612 C CA . VAL A 1 84 ? 0.128 -4.148 6.430 1.00 96.25 84 VAL A CA 1
ATOM 613 C C . VAL A 1 84 ? 1.011 -4.040 7.662 1.00 96.25 84 VAL A C 1
ATOM 615 O O . VAL A 1 84 ? 1.172 -5.009 8.406 1.00 96.25 84 VAL A O 1
ATOM 618 N N . ASN A 1 85 ? 1.619 -2.877 7.853 1.00 95.69 85 ASN A N 1
ATOM 619 C CA . ASN A 1 85 ? 2.379 -2.575 9.055 1.00 95.69 85 ASN A CA 1
ATOM 620 C C . ASN A 1 85 ? 1.429 -2.229 10.216 1.00 95.69 85 ASN A C 1
ATOM 622 O O . ASN A 1 85 ? 0.275 -1.864 10.010 1.00 95.69 85 ASN A O 1
ATOM 626 N N . SER A 1 86 ? 1.913 -2.303 11.455 1.00 95.00 86 SER A N 1
ATOM 627 C CA . SER A 1 86 ? 1.116 -2.010 12.654 1.00 95.00 86 SER A CA 1
ATOM 628 C C . SER A 1 86 ? 0.589 -0.573 12.717 1.00 95.00 86 SER A C 1
ATOM 630 O O . SER A 1 86 ? -0.380 -0.317 13.424 1.00 95.00 86 SER A O 1
ATOM 632 N N . ASN A 1 87 ? 1.208 0.356 11.983 1.00 92.69 87 ASN A N 1
ATOM 633 C CA . ASN A 1 87 ? 0.763 1.743 11.854 1.00 92.69 87 ASN A CA 1
ATOM 634 C C . ASN A 1 87 ? -0.263 1.965 10.726 1.00 92.69 87 ASN A C 1
ATOM 636 O O . ASN A 1 87 ? -0.633 3.109 10.495 1.00 92.69 87 ASN A O 1
ATOM 640 N N . GLY A 1 88 ? -0.681 0.915 10.013 1.00 93.56 88 GLY A N 1
ATOM 641 C CA . GLY A 1 88 ? -1.617 1.008 8.891 1.00 93.56 88 GLY A CA 1
ATOM 642 C C . GLY A 1 88 ? -0.970 1.239 7.522 1.00 93.56 88 GLY A C 1
ATOM 643 O O . GLY A 1 88 ? -1.667 1.131 6.519 1.00 93.56 88 GLY A O 1
ATOM 644 N N . ASP A 1 89 ? 0.345 1.479 7.440 1.00 96.25 89 ASP A N 1
ATOM 645 C CA . ASP A 1 89 ? 1.029 1.604 6.146 1.00 96.25 89 ASP A CA 1
ATOM 646 C C . ASP A 1 89 ? 0.939 0.276 5.374 1.00 96.25 89 ASP A C 1
ATOM 648 O O . ASP A 1 89 ? 1.275 -0.795 5.896 1.00 96.25 89 ASP A O 1
ATOM 652 N N . ILE A 1 90 ? 0.540 0.346 4.106 1.00 97.44 90 ILE A N 1
ATOM 653 C CA . ILE A 1 90 ? 0.413 -0.823 3.234 1.00 97.44 90 ILE A CA 1
ATOM 654 C C . ILE A 1 90 ? 1.604 -0.857 2.282 1.00 97.44 90 ILE A C 1
ATOM 656 O O . ILE A 1 90 ? 1.847 0.083 1.526 1.00 97.44 90 ILE A O 1
ATOM 660 N N . TYR A 1 91 ? 2.331 -1.970 2.285 1.00 96.44 91 TYR A N 1
ATOM 661 C CA . TYR A 1 91 ? 3.419 -2.239 1.351 1.00 96.44 91 TYR A CA 1
ATOM 662 C C . TYR A 1 91 ? 2.917 -3.189 0.274 1.00 96.44 91 TYR A C 1
ATOM 664 O O . TYR A 1 91 ? 2.547 -4.323 0.570 1.00 96.44 91 TYR A O 1
ATOM 672 N N . VAL A 1 92 ? 2.925 -2.741 -0.976 1.00 95.62 92 VAL A N 1
ATOM 673 C CA . VAL A 1 92 ? 2.433 -3.489 -2.132 1.00 95.62 92 VAL A CA 1
ATOM 674 C C . VAL A 1 92 ? 3.606 -3.894 -3.013 1.00 95.62 92 VAL A C 1
ATOM 676 O O . VAL A 1 92 ? 4.353 -3.051 -3.509 1.00 95.62 92 VAL A O 1
ATOM 679 N N . LYS A 1 93 ? 3.764 -5.197 -3.245 1.00 94.25 93 LYS A N 1
ATOM 680 C CA . LYS A 1 93 ? 4.696 -5.730 -4.239 1.00 94.25 93 LYS A CA 1
ATOM 681 C C . LYS A 1 93 ? 4.087 -5.599 -5.629 1.00 94.25 93 LYS A C 1
ATOM 683 O O . LYS A 1 93 ? 3.051 -6.206 -5.910 1.00 94.25 93 LYS A O 1
ATOM 688 N N . MET A 1 94 ? 4.775 -4.886 -6.513 1.00 92.25 94 MET A N 1
ATOM 689 C CA . MET A 1 94 ? 4.383 -4.768 -7.917 1.00 92.25 94 MET A CA 1
ATOM 690 C C . MET A 1 94 ? 4.826 -6.007 -8.705 1.00 92.25 94 MET A C 1
ATOM 692 O O . MET A 1 94 ? 5.864 -6.607 -8.402 1.00 92.25 94 MET A O 1
ATOM 696 N N . ALA A 1 95 ? 4.048 -6.403 -9.716 1.00 88.88 95 ALA A N 1
ATOM 697 C CA . ALA A 1 95 ? 4.392 -7.515 -10.601 1.00 88.88 95 ALA A CA 1
ATOM 698 C C . ALA A 1 95 ? 5.666 -7.221 -11.393 1.00 88.88 95 ALA A C 1
ATOM 700 O O . ALA A 1 95 ? 6.590 -8.038 -11.404 1.00 88.88 95 ALA A O 1
ATOM 701 N N . ASP A 1 96 ? 5.731 -6.012 -11.946 1.00 83.38 96 ASP A N 1
ATOM 702 C CA . ASP A 1 96 ? 6.852 -5.519 -12.724 1.00 83.38 96 ASP A CA 1
ATOM 703 C C . ASP A 1 96 ? 7.490 -4.322 -12.022 1.00 83.38 96 ASP A C 1
ATOM 705 O O . ASP A 1 96 ? 6.841 -3.322 -11.709 1.00 83.38 96 ASP A O 1
ATOM 709 N N . ALA A 1 97 ? 8.800 -4.404 -11.796 1.00 79.88 97 ALA A N 1
ATOM 710 C CA . ALA A 1 97 ? 9.570 -3.262 -11.334 1.00 79.88 97 ALA A CA 1
ATOM 711 C C . ALA A 1 97 ? 9.900 -2.367 -12.535 1.00 79.88 97 ALA A C 1
ATOM 713 O O . ALA A 1 97 ? 10.977 -2.459 -13.124 1.00 79.88 97 ALA A O 1
ATOM 714 N N . HIS A 1 98 ? 8.972 -1.487 -12.914 1.00 77.12 98 HIS A N 1
ATOM 715 C CA . HIS A 1 98 ? 9.258 -0.432 -13.887 1.00 77.12 98 HIS A CA 1
ATOM 716 C C . HIS A 1 98 ? 10.206 0.603 -13.256 1.00 77.12 98 HIS A C 1
ATOM 718 O O . HIS A 1 98 ? 9.783 1.586 -12.644 1.00 77.12 98 HIS A O 1
ATOM 724 N N . GLY A 1 99 ? 11.514 0.357 -13.351 1.00 79.75 99 GLY A N 1
ATOM 725 C CA . GLY A 1 99 ? 12.534 1.181 -12.703 1.00 79.75 99 GLY A CA 1
ATOM 726 C C . GLY A 1 99 ? 12.560 0.971 -11.185 1.00 79.75 99 GLY A C 1
ATOM 727 O O . GLY A 1 99 ? 12.770 -0.144 -10.724 1.00 79.75 99 GLY A O 1
ATOM 728 N N . ASN A 1 100 ? 12.358 2.039 -10.403 1.00 78.81 100 ASN A N 1
ATOM 729 C CA . ASN A 1 100 ? 12.406 2.032 -8.925 1.00 78.81 100 ASN A CA 1
ATOM 730 C C . ASN A 1 100 ? 11.053 1.712 -8.260 1.00 78.81 100 ASN A C 1
ATOM 732 O O . ASN A 1 100 ? 10.795 2.155 -7.141 1.00 78.81 100 ASN A O 1
ATOM 736 N N . LYS A 1 101 ? 10.169 1.007 -8.969 1.00 85.62 101 LYS A N 1
ATOM 737 C CA . LYS A 1 101 ? 8.780 0.758 -8.564 1.00 85.62 101 LYS A CA 1
ATOM 738 C C . LYS A 1 101 ? 8.515 -0.709 -8.222 1.00 85.62 101 LYS A C 1
ATOM 740 O O . LYS A 1 101 ? 7.456 -1.229 -8.539 1.00 85.62 101 LYS A O 1
ATOM 745 N N . GLY A 1 102 ? 9.487 -1.405 -7.634 1.00 92.31 102 GLY A N 1
ATOM 746 C CA . GLY A 1 102 ? 9.320 -2.808 -7.240 1.00 92.31 102 GLY A CA 1
ATOM 747 C C . GLY A 1 102 ? 8.354 -2.988 -6.068 1.00 92.31 102 GLY A C 1
ATOM 748 O O . GLY A 1 102 ? 7.620 -3.973 -6.023 1.00 92.31 102 GLY A O 1
ATOM 749 N N . ILE A 1 103 ? 8.349 -2.038 -5.134 1.00 94.12 103 ILE A N 1
ATOM 750 C CA . ILE A 1 103 ? 7.461 -1.975 -3.973 1.00 94.12 103 ILE A CA 1
ATOM 751 C C . ILE A 1 103 ? 6.867 -0.568 -3.901 1.00 94.12 103 ILE A C 1
ATOM 753 O O . ILE A 1 103 ? 7.582 0.422 -4.070 1.00 94.12 103 ILE A O 1
ATOM 757 N N . MET A 1 104 ? 5.569 -0.485 -3.637 1.00 95.06 104 MET A N 1
ATOM 758 C CA . MET A 1 104 ? 4.832 0.745 -3.367 1.00 95.06 104 MET A CA 1
ATOM 759 C C . MET A 1 104 ? 4.431 0.791 -1.889 1.00 95.06 104 MET A C 1
ATOM 761 O O . MET A 1 104 ? 4.074 -0.234 -1.321 1.00 95.06 104 MET A O 1
ATOM 765 N N . VAL A 1 105 ? 4.505 1.964 -1.267 1.00 97.19 105 VAL A N 1
ATOM 766 C CA . VAL A 1 105 ? 4.027 2.222 0.096 1.00 97.19 105 VAL A CA 1
ATOM 767 C C . VAL A 1 105 ? 2.848 3.168 0.007 1.00 97.19 105 VAL A C 1
ATOM 769 O O . VAL A 1 105 ? 2.983 4.238 -0.585 1.00 97.19 105 VAL A O 1
ATOM 772 N N . LEU A 1 106 ? 1.734 2.774 0.605 1.00 97.88 106 LEU A N 1
ATOM 773 C CA . LEU A 1 106 ? 0.505 3.548 0.706 1.00 97.88 106 LEU A CA 1
ATOM 774 C C . LEU A 1 106 ? 0.301 3.921 2.172 1.00 97.88 106 LEU A C 1
ATOM 776 O O . LEU A 1 106 ? 0.374 3.042 3.033 1.00 97.88 106 LEU A O 1
ATOM 780 N N . ARG A 1 107 ? 0.077 5.204 2.456 1.00 98.06 107 ARG A N 1
ATOM 781 C CA . ARG A 1 107 ? -0.166 5.686 3.820 1.00 98.06 107 ARG A CA 1
ATOM 782 C C . ARG A 1 107 ? -1.477 6.432 3.896 1.00 98.06 107 ARG A C 1
ATOM 784 O O . ARG A 1 107 ? -1.653 7.404 3.169 1.00 98.06 107 ARG A O 1
ATOM 791 N N . ASP A 1 108 ? -2.318 6.003 4.818 1.00 96.50 108 ASP A N 1
ATOM 792 C CA . ASP A 1 108 ? -3.472 6.751 5.294 1.00 96.50 108 ASP A CA 1
ATOM 793 C C . ASP A 1 108 ? -3.033 7.560 6.527 1.00 96.50 108 ASP A C 1
ATOM 795 O O . ASP A 1 108 ? -2.570 7.009 7.528 1.00 96.50 108 ASP A O 1
ATOM 799 N N . LYS A 1 109 ? -3.075 8.887 6.423 1.00 96.75 109 LYS A N 1
ATOM 800 C CA . LYS A 1 109 ? -2.704 9.823 7.490 1.00 96.75 109 LYS A CA 1
ATOM 801 C C . LYS A 1 109 ? -3.902 10.235 8.326 1.00 96.75 109 LYS A C 1
ATOM 803 O O . LYS A 1 109 ? -3.701 10.739 9.434 1.00 96.75 109 LYS A O 1
ATOM 808 N N . ASN A 1 110 ? -5.103 10.101 7.780 1.00 94.75 110 ASN A N 1
ATOM 809 C CA . ASN A 1 110 ? -6.311 10.697 8.322 1.00 94.75 110 ASN A CA 1
ATOM 810 C C . ASN A 1 110 ? -7.253 9.645 8.960 1.00 94.75 110 ASN A C 1
ATOM 812 O O . ASN A 1 110 ? -8.104 10.007 9.770 1.00 94.75 110 ASN A O 1
ATOM 816 N N . GLY A 1 111 ? -7.025 8.356 8.692 1.00 92.50 111 GLY A N 1
ATOM 817 C CA . GLY A 1 111 ? -7.748 7.217 9.250 1.00 92.50 111 GLY A CA 1
ATOM 818 C C . GLY A 1 111 ? -9.0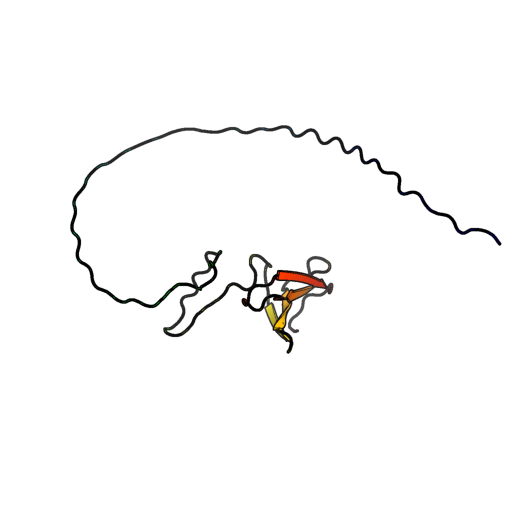18 6.820 8.489 1.00 92.50 111 GLY A C 1
ATOM 819 O O . GLY A 1 111 ? -9.810 6.050 9.037 1.00 92.50 111 GLY A O 1
ATOM 820 N N . ASP A 1 112 ? -9.252 7.337 7.280 1.00 92.56 112 ASP A N 1
ATOM 821 C CA . ASP A 1 112 ? -10.433 7.041 6.455 1.00 92.56 112 ASP A CA 1
ATOM 822 C C . ASP A 1 112 ? -10.306 5.754 5.614 1.00 92.56 112 ASP A C 1
ATOM 824 O O . ASP A 1 112 ? -11.264 5.331 4.957 1.00 92.56 112 ASP A O 1
ATOM 828 N N . GLY A 1 113 ? -9.150 5.088 5.668 1.00 90.81 113 GLY A N 1
ATOM 829 C CA . GLY A 1 113 ? -8.842 3.885 4.902 1.00 90.81 113 GLY A CA 1
ATOM 830 C C . GLY A 1 113 ? -8.444 4.154 3.448 1.00 90.81 113 GLY A C 1
ATOM 831 O O . GLY A 1 113 ? -8.319 3.198 2.677 1.00 90.81 113 GLY A O 1
ATOM 832 N N . ILE A 1 114 ? -8.241 5.414 3.065 1.00 94.25 114 ILE A N 1
ATOM 833 C CA . ILE A 1 114 ? -7.790 5.855 1.746 1.00 94.25 114 ILE A CA 1
ATOM 834 C C . ILE A 1 114 ? -6.345 6.350 1.871 1.00 94.25 114 ILE A C 1
ATOM 836 O O . ILE A 1 114 ? -5.948 7.009 2.826 1.00 94.25 114 ILE A O 1
ATOM 840 N N . ALA A 1 115 ? -5.501 5.993 0.907 1.00 96.62 115 ALA A N 1
ATOM 841 C CA . ALA A 1 115 ? -4.108 6.414 0.925 1.00 96.62 115 ALA A CA 1
ATOM 842 C C . ALA A 1 115 ? -3.972 7.904 0.561 1.00 96.62 115 ALA A C 1
ATOM 844 O O . ALA A 1 115 ? -4.231 8.295 -0.577 1.00 96.62 115 ALA A O 1
ATOM 845 N N . ASP A 1 116 ? -3.464 8.707 1.493 1.00 96.50 116 ASP A N 1
ATOM 846 C CA . ASP A 1 116 ? -3.105 10.114 1.287 1.00 96.50 116 ASP A CA 1
ATOM 847 C C . ASP A 1 116 ? -1.727 10.270 0.623 1.00 96.50 116 ASP A C 1
ATOM 849 O O . ASP A 1 116 ? -1.476 11.201 -0.144 1.00 96.50 116 ASP A O 1
ATOM 853 N N . GLU A 1 117 ? -0.799 9.357 0.924 1.00 97.31 117 GLU A N 1
ATOM 854 C CA . GLU A 1 117 ? 0.569 9.394 0.409 1.00 97.31 117 GLU A CA 1
ATOM 855 C C . GLU A 1 117 ? 0.947 8.084 -0.275 1.00 97.31 117 GLU A C 1
ATOM 857 O O . GLU A 1 117 ? 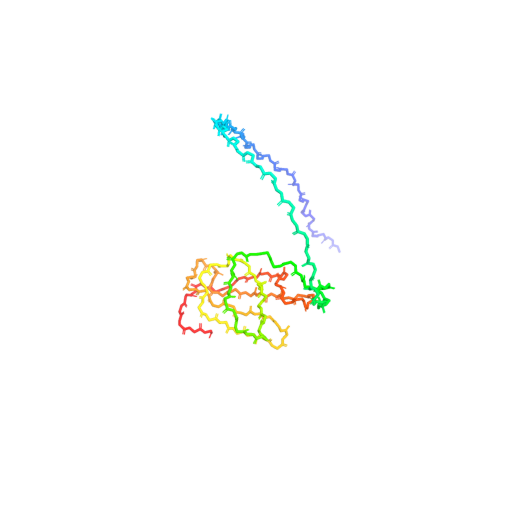0.683 6.987 0.219 1.00 97.31 117 GLU A O 1
ATOM 862 N N . THR A 1 118 ? 1.661 8.205 -1.395 1.00 95.75 118 THR A N 1
ATOM 863 C CA . THR A 1 118 ? 2.247 7.072 -2.112 1.00 95.75 118 THR A CA 1
ATOM 864 C C . THR A 1 118 ? 3.738 7.295 -2.331 1.00 95.75 118 THR A C 1
ATOM 866 O O . THR A 1 118 ? 4.157 8.342 -2.823 1.00 95.75 118 THR A O 1
ATOM 869 N N . SER A 1 119 ? 4.561 6.295 -2.018 1.00 95.50 119 SER A N 1
ATOM 870 C CA . SER A 1 119 ? 5.978 6.274 -2.397 1.00 95.50 119 SER A CA 1
ATOM 871 C C . SER A 1 119 ? 6.382 4.920 -2.973 1.00 95.50 119 SER A C 1
ATOM 873 O O . SER A 1 119 ? 5.679 3.930 -2.807 1.00 95.50 119 SER A O 1
ATOM 875 N N . THR A 1 120 ? 7.505 4.853 -3.692 1.00 94.12 120 THR A N 1
ATOM 876 C CA . THR A 1 120 ? 7.971 3.604 -4.312 1.00 94.12 120 THR A CA 1
ATOM 877 C C . THR A 1 120 ? 9.463 3.395 -4.121 1.00 94.12 120 THR A C 1
ATOM 879 O O . THR A 1 120 ? 10.232 4.357 -4.154 1.00 94.12 120 THR A O 1
ATOM 882 N N . PHE A 1 121 ? 9.886 2.143 -3.982 1.00 93.38 121 PHE A N 1
ATOM 883 C CA . PHE A 1 121 ? 11.295 1.766 -3.935 1.00 93.38 121 PHE A CA 1
ATOM 884 C C . PHE A 1 121 ? 11.527 0.353 -4.487 1.00 93.38 121 PHE A C 1
ATOM 886 O O . PHE A 1 121 ? 10.598 -0.397 -4.776 1.00 93.38 121 PHE A O 1
ATOM 893 N N . GLY A 1 122 ? 12.801 -0.021 -4.631 1.00 90.38 122 GLY A N 1
ATOM 894 C CA . GLY A 1 122 ? 13.206 -1.336 -5.130 1.00 90.38 122 GLY A CA 1
ATOM 895 C C . GLY A 1 122 ? 13.174 -1.440 -6.658 1.00 90.38 122 GLY A C 1
ATOM 896 O O . GLY A 1 122 ? 12.297 -0.897 -7.323 1.00 90.38 122 GLY A O 1
ATOM 897 N N . LYS A 1 123 ? 14.161 -2.146 -7.219 1.00 87.19 123 LYS A N 1
ATOM 898 C CA . LYS A 1 123 ? 14.352 -2.331 -8.673 1.00 87.19 123 LYS A CA 1
ATOM 899 C C . LYS A 1 123 ? 14.115 -3.768 -9.145 1.00 87.19 123 LYS A C 1
ATOM 901 O O . LYS A 1 123 ? 14.621 -4.176 -10.184 1.00 87.19 123 LYS A O 1
ATOM 906 N N . TYR A 1 124 ? 13.417 -4.566 -8.347 1.00 82.38 124 TYR A N 1
ATOM 907 C CA . TYR A 1 124 ? 13.272 -6.000 -8.576 1.00 82.38 124 TYR A CA 1
ATOM 908 C C . TYR A 1 124 ? 11.801 -6.414 -8.535 1.00 82.38 124 TYR A C 1
ATOM 910 O O . TYR A 1 124 ? 11.043 -5.956 -7.676 1.00 82.38 124 TYR A O 1
ATOM 918 N N . GLY A 1 125 ? 11.411 -7.295 -9.460 1.00 78.12 125 GLY A N 1
ATOM 919 C CA . GLY A 1 125 ? 10.154 -8.053 -9.410 1.00 78.12 125 GLY A CA 1
ATOM 920 C C . GLY A 1 125 ? 10.266 -9.241 -8.445 1.00 78.12 125 GLY A C 1
ATOM 921 O O . GLY A 1 125 ? 11.077 -9.206 -7.519 1.00 78.12 125 GLY A O 1
ATOM 922 N N . GLY A 1 126 ? 9.460 -10.288 -8.623 1.00 72.25 126 GLY A N 1
ATOM 923 C CA . GLY A 1 126 ? 9.597 -11.552 -7.877 1.00 72.25 126 GLY A CA 1
ATOM 924 C C . GLY A 1 126 ? 8.318 -12.042 -7.193 1.00 72.25 126 GLY A C 1
ATOM 925 O O . GLY A 1 126 ? 7.260 -11.431 -7.329 1.00 72.25 126 GLY A O 1
ATOM 926 N N . THR A 1 127 ? 8.415 -13.181 -6.496 1.00 72.62 127 THR A N 1
ATOM 927 C CA . THR A 1 127 ? 7.295 -13.997 -5.968 1.00 72.62 127 THR A CA 1
ATOM 928 C C . THR A 1 127 ? 7.106 -13.903 -4.448 1.00 72.62 127 THR A C 1
ATOM 930 O O . THR A 1 127 ? 6.713 -14.882 -3.819 1.00 72.62 127 THR A O 1
ATOM 933 N N . GLY A 1 128 ? 7.399 -12.753 -3.840 1.00 78.12 128 GLY A N 1
ATOM 934 C CA . GLY A 1 128 ? 7.345 -12.566 -2.388 1.00 78.12 128 GLY A CA 1
ATOM 935 C C . GLY A 1 128 ? 7.185 -11.104 -1.975 1.00 78.12 128 GLY A C 1
ATOM 936 O O . GLY A 1 128 ? 7.247 -10.213 -2.828 1.00 78.12 128 GLY A O 1
ATOM 937 N N . ILE A 1 129 ? 6.985 -10.902 -0.669 1.00 82.19 129 ILE A N 1
ATOM 938 C CA . ILE A 1 129 ? 7.112 -9.608 0.020 1.00 82.19 129 ILE A CA 1
ATOM 939 C C . ILE A 1 129 ? 8.515 -9.497 0.593 1.00 82.19 129 ILE A C 1
ATOM 941 O O . ILE A 1 129 ? 8.968 -10.509 1.173 1.00 82.19 129 ILE A O 1
#